Protein AF-A0A4U7D598-F1 (afdb_monomer_lite)

Foldseek 3Di:
DDDPDPPDDDDDDPVVDDDDPDDDPVVDPDDAADQPRWDWDDPDPAEIETEWEDEVVDISDPDDDDDPRHDYHYHYHYPD

Secondary structure (DSSP, 8-state):
-PPS---------GGG----SS--GGG--S----TT--EEEE-SSSEEEEEEEEETTEES-S-----TT-EEEEEEEE--

Radius of gyration: 19.81 Å; chains: 1; bounding box: 41×40×46 Å

Structure (mmCIF, N/CA/C/O backbone):
data_AF-A0A4U7D598-F1
#
_entry.id   AF-A0A4U7D598-F1
#
loop_
_atom_site.group_PDB
_atom_site.id
_atom_site.type_symbol
_atom_site.label_atom_id
_atom_site.label_alt_id
_atom_site.label_comp_id
_atom_site.label_asym_id
_atom_site.label_entity_id
_atom_site.label_seq_id
_atom_site.pdbx_PDB_ins_code
_atom_site.Cartn_x
_atom_site.Cartn_y
_atom_site.Cartn_z
_atom_site.occupancy
_atom_site.B_iso_or_equiv
_atom_site.auth_seq_id
_atom_site.auth_comp_id
_atom_site.auth_asym_id
_atom_site.auth_atom_id
_atom_site.pdbx_PDB_model_num
ATOM 1 N N . PRO A 1 1 ? 10.150 24.224 -22.346 1.00 75.94 1 PRO A N 1
ATOM 2 C CA . PRO A 1 1 ? 10.521 25.118 -21.224 1.00 75.94 1 PRO A CA 1
ATOM 3 C C . PRO A 1 1 ? 10.737 24.295 -19.954 1.00 75.94 1 PRO A C 1
ATOM 5 O O . PRO A 1 1 ? 9.843 23.550 -19.569 1.00 75.94 1 PRO A O 1
ATOM 8 N N . ALA A 1 2 ? 11.925 24.376 -19.359 1.00 81.50 2 ALA A N 1
ATOM 9 C CA . ALA A 1 2 ? 12.156 23.817 -18.032 1.00 81.50 2 ALA A CA 1
ATOM 10 C C . ALA A 1 2 ? 11.695 24.834 -16.978 1.00 81.50 2 ALA A C 1
ATOM 12 O O . ALA A 1 2 ? 11.850 26.041 -17.184 1.00 81.50 2 ALA A O 1
ATOM 13 N N . GLN A 1 3 ? 11.109 24.352 -15.881 1.00 88.19 3 GLN A N 1
ATOM 14 C CA . GLN A 1 3 ? 10.862 25.186 -14.705 1.00 88.19 3 GLN A CA 1
ATOM 15 C C . GLN A 1 3 ? 12.208 25.592 -14.088 1.00 88.19 3 GLN A C 1
ATOM 17 O O . GLN A 1 3 ? 13.189 24.873 -14.259 1.00 88.19 3 GLN A O 1
ATOM 22 N N . ALA A 1 4 ? 12.275 26.779 -13.480 1.00 82.69 4 ALA A N 1
ATOM 23 C CA . ALA A 1 4 ? 13.543 27.447 -13.190 1.00 82.69 4 ALA A CA 1
ATOM 24 C C . ALA A 1 4 ? 14.493 26.641 -12.280 1.00 82.69 4 ALA A C 1
ATOM 26 O O . AL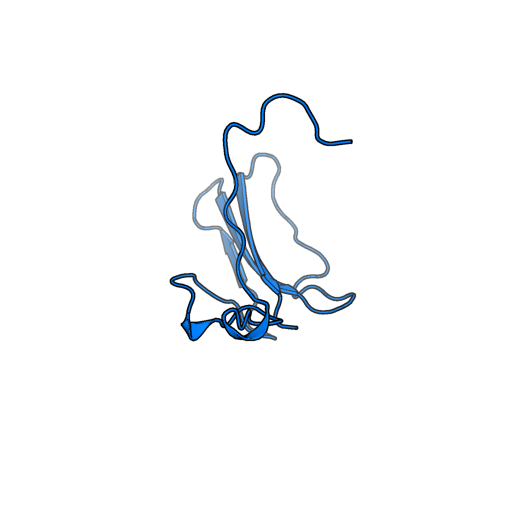A A 1 4 ? 14.052 25.938 -11.375 1.00 82.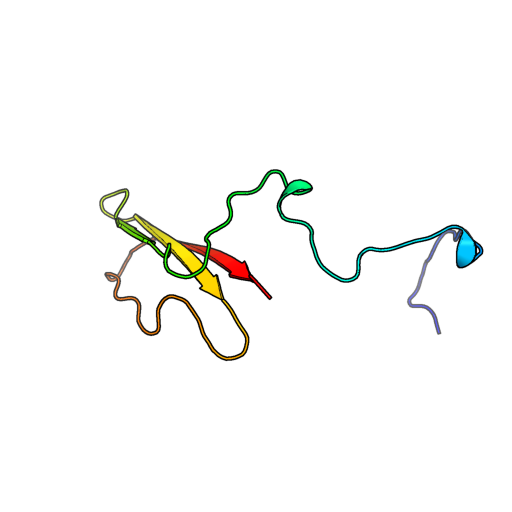69 4 ALA A O 1
ATOM 27 N N . GLU A 1 5 ? 15.791 26.829 -12.547 1.00 87.88 5 GLU A N 1
ATOM 28 C CA . GLU A 1 5 ? 16.965 26.361 -11.787 1.00 87.88 5 GLU A CA 1
ATOM 29 C C . GLU A 1 5 ? 17.249 24.840 -11.703 1.00 87.88 5 GLU A C 1
ATOM 31 O O . GLU A 1 5 ? 17.658 24.352 -10.651 1.00 87.88 5 GLU A O 1
ATOM 36 N N . PRO A 1 6 ? 17.171 24.050 -12.796 1.00 90.81 6 PRO A N 1
ATOM 37 C CA . PRO A 1 6 ? 17.912 22.793 -12.840 1.00 90.81 6 PRO A CA 1
ATOM 38 C C . PRO A 1 6 ? 19.414 23.108 -12.919 1.00 90.81 6 PRO A C 1
ATOM 40 O O . PRO A 1 6 ? 19.886 23.691 -13.895 1.00 90.81 6 PRO A O 1
ATOM 43 N N . HIS A 1 7 ? 20.161 22.755 -11.874 1.00 93.56 7 HIS A N 1
ATOM 44 C CA . HIS A 1 7 ? 21.578 23.112 -11.743 1.00 93.56 7 HIS A CA 1
ATOM 45 C C . HIS A 1 7 ? 22.516 22.280 -12.631 1.00 93.56 7 HIS A C 1
ATOM 47 O O . HIS A 1 7 ? 23.561 22.782 -13.037 1.00 93.56 7 HIS A O 1
ATOM 53 N N . ASP A 1 8 ? 22.156 21.028 -12.926 1.00 95.62 8 ASP A N 1
ATOM 54 C CA 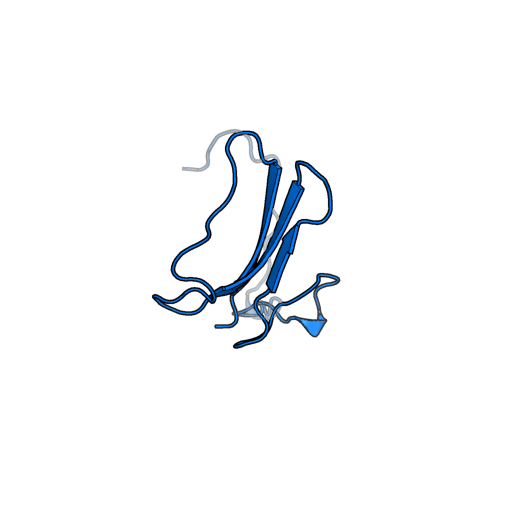. ASP A 1 8 ? 22.930 20.115 -13.774 1.00 95.62 8 ASP A CA 1
ATOM 55 C C . ASP A 1 8 ? 22.042 18.962 -14.289 1.00 95.62 8 ASP A C 1
ATOM 57 O O . ASP A 1 8 ? 20.940 18.739 -13.777 1.00 95.62 8 ASP A O 1
ATOM 61 N N . ALA A 1 9 ? 22.512 18.220 -15.295 1.00 94.56 9 ALA A N 1
ATOM 62 C CA . ALA A 1 9 ? 21.860 17.023 -15.817 1.00 94.56 9 ALA A CA 1
ATOM 63 C C . ALA A 1 9 ? 22.869 16.015 -16.392 1.00 94.56 9 ALA A C 1
ATOM 65 O O . ALA A 1 9 ? 23.864 16.372 -17.016 1.00 94.56 9 ALA A O 1
ATOM 66 N N . SER A 1 10 ? 22.562 14.723 -16.255 1.00 96.25 10 SER A N 1
ATOM 67 C CA . SER A 1 10 ? 23.315 13.628 -16.881 1.00 96.25 10 SER A CA 1
ATOM 68 C C . SER A 1 10 ? 22.499 12.955 -17.981 1.00 96.25 10 SER A C 1
ATOM 70 O O . SER A 1 10 ? 21.280 12.828 -17.876 1.00 96.25 10 SER A O 1
ATOM 72 N N . ILE A 1 11 ? 23.174 12.494 -19.037 1.00 96.62 11 ILE A N 1
ATOM 73 C CA . ILE A 1 11 ? 22.537 11.840 -20.187 1.00 96.62 11 ILE A CA 1
ATOM 74 C C . ILE A 1 11 ? 23.034 10.400 -20.293 1.00 96.62 11 ILE A C 1
ATOM 76 O O . ILE A 1 11 ? 24.235 10.134 -20.321 1.00 96.62 11 ILE A O 1
ATOM 80 N N . CYS A 1 12 ? 22.093 9.465 -20.399 1.00 96.88 12 CYS A N 1
ATOM 81 C CA . CYS A 1 12 ? 22.358 8.040 -20.534 1.00 96.88 12 CYS A CA 1
ATOM 82 C C . CYS A 1 12 ? 21.662 7.471 -21.778 1.00 96.88 12 CYS A C 1
ATOM 84 O O . CYS A 1 12 ? 20.547 7.861 -22.117 1.00 96.88 12 CYS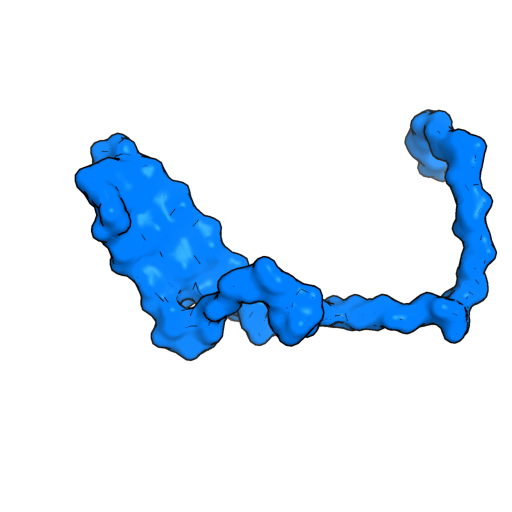 A O 1
ATOM 86 N N . HIS A 1 13 ? 22.311 6.525 -22.463 1.00 98.19 13 HIS A N 1
ATOM 87 C CA . HIS A 1 13 ? 21.687 5.805 -23.573 1.00 98.19 13 HIS A CA 1
ATOM 88 C C . HIS A 1 13 ? 20.629 4.829 -23.045 1.00 98.19 13 HIS A C 1
ATOM 90 O O . HIS A 1 13 ? 20.896 4.101 -22.089 1.00 98.19 13 HIS A O 1
ATOM 96 N N . LYS A 1 14 ? 19.464 4.750 -23.705 1.00 96.69 14 LYS A N 1
ATOM 97 C CA . LYS A 1 14 ? 18.339 3.911 -23.251 1.00 96.69 14 LYS A CA 1
ATOM 98 C C . LYS A 1 14 ? 18.713 2.445 -23.025 1.00 96.69 14 LYS A C 1
ATOM 100 O O . LYS A 1 14 ? 18.203 1.826 -22.112 1.00 96.69 14 LYS A O 1
ATOM 105 N N . SER A 1 15 ? 19.648 1.901 -23.808 1.00 97.75 15 SER A N 1
ATOM 106 C CA . SER A 1 15 ? 20.066 0.494 -23.686 1.00 97.75 15 SER A CA 1
ATOM 107 C C . SER A 1 15 ? 20.810 0.169 -22.388 1.00 97.75 15 SER A C 1
ATOM 109 O O . SER A 1 15 ? 21.130 -0.991 -22.159 1.00 97.75 15 SER A O 1
ATOM 111 N N . LYS A 1 16 ? 21.175 1.180 -21.593 1.00 97.44 16 LYS A N 1
ATOM 112 C CA . LYS A 1 16 ? 21.847 1.011 -20.300 1.00 97.44 16 LYS A CA 1
ATOM 113 C C . LYS A 1 16 ? 20.869 1.042 -19.123 1.00 97.44 16 LYS A C 1
ATOM 115 O O . LYS A 1 16 ? 21.300 0.848 -17.994 1.00 97.44 16 LYS A O 1
ATOM 120 N N . ILE A 1 17 ? 19.591 1.330 -19.372 1.00 96.44 17 ILE A N 1
ATOM 121 C CA . ILE A 1 17 ? 18.555 1.438 -18.346 1.00 96.44 17 ILE A CA 1
ATOM 122 C C . ILE A 1 17 ? 17.471 0.417 -18.680 1.00 96.44 17 ILE A C 1
ATOM 124 O O . ILE A 1 17 ? 16.964 0.395 -19.799 1.00 96.44 17 ILE A O 1
ATOM 128 N N . ASN A 1 18 ? 17.125 -0.421 -17.708 1.00 95.38 18 ASN A N 1
ATOM 129 C CA . ASN A 1 18 ? 16.074 -1.425 -17.832 1.00 95.38 18 ASN A CA 1
ATOM 130 C C . ASN A 1 18 ? 15.129 -1.310 -16.624 1.00 95.38 18 ASN A C 1
ATOM 132 O O . ASN A 1 18 ? 15.356 -1.991 -15.623 1.00 95.38 18 ASN A O 1
ATOM 136 N N . PRO A 1 19 ? 14.149 -0.390 -16.656 1.00 94.38 19 PRO A N 1
ATOM 137 C CA . PRO A 1 19 ? 13.215 -0.214 -15.553 1.00 94.38 19 PRO A CA 1
ATOM 138 C C . PRO A 1 19 ? 12.213 -1.376 -15.520 1.00 94.38 19 PRO A C 1
ATOM 140 O O . PRO A 1 19 ? 11.810 -1.869 -16.574 1.00 94.38 19 PRO A O 1
ATOM 143 N N . LYS A 1 20 ? 11.798 -1.801 -14.322 1.00 93.75 20 LYS A N 1
ATOM 144 C CA . LYS A 1 20 ? 10.642 -2.697 -14.180 1.00 93.75 20 LYS A CA 1
ATOM 145 C C . LYS A 1 20 ? 9.362 -1.918 -14.516 1.00 93.75 20 LYS A C 1
ATOM 147 O O . LYS A 1 20 ? 9.275 -0.723 -14.238 1.00 93.75 20 LYS A O 1
ATOM 152 N N . GLU A 1 21 ? 8.394 -2.587 -15.139 1.00 94.44 21 GLU A N 1
ATOM 153 C CA . GLU A 1 21 ? 7.090 -1.986 -15.475 1.00 94.44 21 GLU A CA 1
ATOM 154 C C . GLU A 1 21 ? 6.143 -1.948 -14.269 1.00 94.44 21 GLU A C 1
ATOM 156 O O . GLU A 1 21 ? 5.314 -1.047 -14.165 1.00 94.44 21 GLU A O 1
ATOM 161 N N . VAL A 1 22 ? 6.307 -2.904 -13.351 1.00 92.81 22 VAL A N 1
ATOM 162 C CA . VAL A 1 22 ? 5.554 -3.045 -12.101 1.00 92.81 22 VAL A CA 1
ATOM 163 C C . VAL A 1 22 ? 6.517 -3.244 -10.935 1.00 92.81 22 VAL A C 1
ATOM 165 O O . VAL A 1 22 ? 7.677 -3.625 -11.129 1.00 92.81 22 VAL A O 1
ATOM 168 N N . TYR A 1 23 ? 6.041 -2.971 -9.724 1.00 90.06 23 TYR A N 1
ATOM 169 C CA . TYR A 1 23 ? 6.786 -3.288 -8.513 1.00 90.06 23 TYR A CA 1
ATOM 170 C C . TYR A 1 23 ? 6.899 -4.799 -8.333 1.00 90.06 23 TYR A C 1
ATOM 172 O O . TYR A 1 23 ? 6.007 -5.554 -8.711 1.00 90.06 23 TYR A O 1
ATOM 180 N N . ASP A 1 24 ? 8.005 -5.217 -7.736 1.00 88.44 24 ASP A N 1
ATOM 181 C CA . ASP A 1 24 ? 8.227 -6.592 -7.327 1.00 88.44 24 ASP A CA 1
ATOM 182 C C . ASP A 1 24 ? 8.098 -6.647 -5.803 1.00 88.44 24 ASP A C 1
ATOM 184 O O . ASP A 1 24 ? 8.898 -5.999 -5.123 1.00 88.44 24 ASP A O 1
ATOM 188 N N . PRO A 1 25 ? 7.093 -7.341 -5.246 1.00 83.56 25 PRO A N 1
ATOM 189 C CA . PRO A 1 25 ? 6.925 -7.439 -3.801 1.00 83.56 25 PRO A CA 1
ATOM 190 C C . PRO A 1 25 ? 8.161 -8.000 -3.091 1.00 83.56 25 PRO A C 1
ATOM 192 O O . PRO A 1 25 ? 8.421 -7.614 -1.958 1.00 83.56 25 PRO A O 1
ATOM 195 N N . GLU A 1 26 ? 8.951 -8.855 -3.754 1.00 86.19 26 GLU A N 1
ATOM 196 C CA . GLU A 1 26 ? 10.181 -9.412 -3.175 1.00 86.19 26 GLU A CA 1
ATOM 197 C C . GLU A 1 26 ? 11.312 -8.372 -3.061 1.00 86.19 26 GLU A C 1
ATOM 199 O O . GLU A 1 26 ? 12.208 -8.531 -2.231 1.00 86.19 26 GLU A O 1
ATOM 204 N N . ASP A 1 27 ? 11.270 -7.293 -3.855 1.00 88.12 27 ASP A N 1
ATOM 205 C CA . ASP A 1 27 ? 12.238 -6.188 -3.778 1.00 88.12 27 ASP A CA 1
ATOM 206 C C . ASP A 1 27 ? 11.902 -5.188 -2.656 1.00 88.12 27 ASP A C 1
ATOM 208 O O . ASP A 1 27 ? 12.724 -4.328 -2.324 1.00 88.12 27 ASP A O 1
ATOM 212 N N . LEU A 1 28 ? 10.681 -5.234 -2.116 1.00 82.94 28 LEU A N 1
ATOM 213 C CA . LEU A 1 28 ? 10.175 -4.259 -1.156 1.00 82.94 28 LEU A CA 1
ATOM 214 C C . LEU A 1 28 ? 10.235 -4.832 0.263 1.00 82.94 28 LEU A C 1
ATOM 216 O O . LEU A 1 28 ? 9.628 -5.854 0.564 1.00 82.94 28 LEU A O 1
ATOM 220 N N . GLU A 1 29 ? 10.895 -4.127 1.183 1.00 86.88 29 GLU A N 1
ATOM 221 C CA . GLU A 1 29 ? 10.843 -4.434 2.623 1.00 86.88 29 GLU A CA 1
ATOM 222 C C . GLU A 1 29 ? 9.540 -3.899 3.252 1.00 86.88 29 GLU A C 1
ATOM 224 O O . GLU A 1 29 ? 9.561 -3.105 4.192 1.00 86.88 29 GLU A O 1
ATOM 229 N N . LEU A 1 30 ? 8.392 -4.281 2.687 1.00 85.75 30 LEU A N 1
ATOM 230 C CA . LEU A 1 30 ? 7.059 -3.848 3.113 1.00 85.75 30 LEU A CA 1
ATOM 231 C C . LEU A 1 30 ? 6.136 -5.057 3.298 1.00 85.75 30 LEU A C 1
ATOM 233 O O . LEU A 1 30 ? 6.250 -6.055 2.585 1.00 85.75 30 LEU A O 1
ATOM 237 N N . SER A 1 31 ? 5.191 -4.960 4.236 1.00 88.12 31 SER A N 1
ATOM 238 C CA . SER A 1 31 ? 4.078 -5.911 4.320 1.00 88.12 31 SER A CA 1
ATOM 239 C C . SER A 1 31 ? 3.213 -5.823 3.058 1.00 88.12 31 SER A C 1
ATOM 241 O O . SER A 1 31 ? 3.041 -4.752 2.468 1.00 88.12 31 SER A O 1
ATOM 243 N N . HIS A 1 32 ? 2.682 -6.964 2.626 1.00 91.12 32 HIS A N 1
ATOM 244 C CA . HIS A 1 32 ? 1.764 -7.053 1.499 1.00 91.12 32 HIS A CA 1
ATOM 245 C C . HIS A 1 32 ? 0.544 -7.869 1.911 1.00 91.12 32 HIS A C 1
ATOM 247 O O . HIS A 1 32 ? 0.678 -8.883 2.591 1.00 91.12 32 HIS A O 1
ATOM 253 N N . THR A 1 33 ? -0.633 -7.433 1.476 1.00 94.31 33 THR A N 1
ATOM 254 C CA . THR A 1 33 ? -1.893 -8.146 1.692 1.00 94.31 33 THR A CA 1
ATOM 255 C C . THR A 1 33 ? -2.324 -8.781 0.379 1.00 94.31 33 THR A C 1
ATOM 257 O O . THR A 1 33 ? -2.558 -8.065 -0.599 1.00 94.31 33 THR A O 1
ATOM 260 N N . ALA A 1 34 ? -2.413 -10.112 0.325 1.00 93.62 34 ALA A N 1
ATOM 261 C CA . ALA A 1 34 ? -2.840 -10.811 -0.883 1.00 93.62 34 ALA A CA 1
ATOM 262 C C . ALA A 1 34 ? -4.370 -10.789 -1.068 1.00 93.62 34 ALA A C 1
ATOM 264 O O . ALA A 1 34 ? -5.139 -10.373 -0.192 1.00 93.62 34 ALA A O 1
ATOM 265 N N . GLU A 1 35 ? -4.828 -11.254 -2.235 1.00 94.50 35 GLU A N 1
ATOM 266 C CA . GLU A 1 35 ? -6.257 -11.423 -2.509 1.00 94.50 35 GLU A CA 1
ATOM 267 C C . GLU A 1 35 ? -6.900 -12.359 -1.477 1.00 94.50 35 GLU A C 1
ATOM 269 O O . GLU A 1 35 ? -6.463 -13.491 -1.278 1.00 94.50 35 GLU A O 1
ATOM 274 N N . GLY A 1 36 ? -7.964 -11.889 -0.825 1.00 93.38 36 GLY A N 1
ATOM 275 C CA . GLY A 1 36 ? -8.687 -12.654 0.194 1.00 93.38 36 GLY A CA 1
ATOM 276 C C . GLY A 1 36 ? -8.063 -12.634 1.593 1.00 93.38 36 GLY A C 1
ATOM 277 O O . GLY A 1 36 ? -8.651 -13.208 2.505 1.00 93.38 36 GLY A O 1
ATOM 278 N N . GLU A 1 37 ? -6.939 -11.940 1.790 1.00 95.75 37 GLU A N 1
ATOM 279 C CA . GLU A 1 37 ? -6.248 -11.829 3.087 1.00 95.75 37 GLU A CA 1
ATOM 280 C C . GLU A 1 37 ? -6.504 -10.491 3.797 1.00 95.75 37 GLU A C 1
ATOM 282 O O . GLU A 1 37 ? -5.756 -10.098 4.683 1.00 95.75 37 GLU A O 1
ATOM 287 N N . SER A 1 38 ? -7.552 -9.760 3.408 1.00 97.12 38 SER A N 1
ATOM 288 C CA . SER A 1 38 ? -7.860 -8.463 4.022 1.00 97.12 38 SER A CA 1
ATOM 289 C C . SER A 1 38 ? -8.317 -8.607 5.475 1.00 97.12 38 SER A C 1
ATOM 291 O O . SER A 1 38 ? -9.155 -9.457 5.789 1.00 97.12 38 SER A O 1
ATOM 293 N N . THR A 1 39 ? -7.809 -7.740 6.346 1.00 97.44 39 THR A N 1
ATOM 294 C CA . THR A 1 39 ? -8.081 -7.718 7.786 1.00 97.44 39 THR A CA 1
ATOM 295 C C . THR A 1 39 ? -8.541 -6.329 8.225 1.00 97.44 39 THR A C 1
ATOM 297 O O . THR A 1 39 ? -8.191 -5.303 7.644 1.00 97.44 39 THR A O 1
ATOM 300 N N . MET A 1 40 ? -9.387 -6.299 9.250 1.00 97.50 40 MET A N 1
ATOM 301 C CA . MET A 1 40 ? -9.821 -5.076 9.917 1.00 97.50 40 MET A CA 1
ATOM 302 C C . MET A 1 40 ? -9.868 -5.373 11.408 1.00 97.50 40 MET A C 1
ATOM 304 O O . MET A 1 40 ? -10.720 -6.140 11.865 1.00 97.50 40 MET A O 1
ATOM 308 N N . GLU A 1 41 ? -8.949 -4.779 12.160 1.00 97.19 41 GLU A N 1
ATOM 309 C CA . GLU A 1 41 ? -8.742 -5.094 13.569 1.00 97.19 41 GLU A CA 1
ATOM 310 C C . GLU A 1 41 ? -8.711 -3.830 14.422 1.00 97.19 41 GLU A C 1
ATOM 312 O O . GLU A 1 41 ? -8.108 -2.819 14.074 1.00 97.19 41 GLU A O 1
ATOM 317 N N . ARG A 1 42 ? -9.367 -3.887 15.583 1.00 97.44 42 ARG A N 1
ATOM 318 C CA . ARG A 1 42 ? -9.247 -2.847 16.605 1.00 97.44 42 ARG A CA 1
ATOM 319 C C . ARG A 1 42 ? -8.078 -3.200 17.520 1.00 97.44 42 ARG A C 1
ATOM 321 O O . ARG A 1 42 ? -8.193 -4.126 18.321 1.00 97.44 42 ARG A O 1
ATOM 328 N N . VAL A 1 43 ? -6.979 -2.461 17.396 1.00 97.19 43 VAL A N 1
ATOM 329 C CA . VAL A 1 43 ? -5.718 -2.736 18.107 1.00 97.19 43 VAL A CA 1
ATOM 330 C C . VAL A 1 43 ? -5.612 -2.008 19.455 1.00 97.19 43 VAL A C 1
ATOM 332 O O . VAL A 1 43 ? -4.901 -2.471 20.347 1.00 97.19 43 VAL A O 1
ATOM 335 N N . SER A 1 44 ? -6.357 -0.913 19.650 1.00 95.88 44 SER A N 1
ATOM 336 C CA . SER A 1 44 ? -6.530 -0.223 20.943 1.00 95.88 44 SER A CA 1
ATOM 337 C C . SER A 1 44 ? -7.975 0.260 21.130 1.00 95.88 44 SER A C 1
ATOM 339 O O . SER A 1 44 ? -8.839 -0.000 20.298 1.00 95.88 44 SER A O 1
ATOM 341 N N . GLU A 1 45 ? -8.270 0.950 22.237 1.00 95.38 45 GLU A N 1
ATOM 342 C CA . GLU A 1 45 ? -9.606 1.511 22.498 1.00 95.38 45 GLU A CA 1
ATOM 343 C C . GLU A 1 45 ? -10.078 2.449 21.375 1.00 95.38 45 GLU A C 1
ATOM 345 O O . GLU A 1 45 ? -11.249 2.414 21.010 1.00 95.38 45 GLU A O 1
ATOM 350 N N . ASP A 1 46 ? -9.153 3.197 20.781 1.00 96.75 46 ASP A N 1
ATOM 351 C CA . ASP A 1 46 ? -9.361 4.291 19.833 1.00 96.75 46 ASP A CA 1
ATOM 352 C C . ASP A 1 46 ? -8.623 4.105 18.494 1.00 96.75 46 ASP A C 1
ATOM 354 O O . ASP A 1 46 ? -8.594 5.032 17.694 1.00 96.75 46 ASP A O 1
ATOM 358 N N . ARG A 1 47 ? -8.023 2.936 18.221 1.00 97.94 47 ARG A N 1
ATOM 359 C CA . ARG A 1 47 ? -7.258 2.682 16.986 1.00 97.94 47 ARG A CA 1
ATOM 360 C C . ARG A 1 47 ? -7.733 1.439 16.252 1.00 97.94 47 ARG A C 1
ATOM 362 O O . ARG A 1 47 ? -7.845 0.356 16.837 1.00 97.94 47 ARG A O 1
ATOM 369 N N . VAL A 1 48 ? -7.955 1.595 14.950 1.00 98.50 48 VAL A N 1
ATOM 370 C CA . VAL A 1 48 ? -8.330 0.525 14.021 1.00 98.50 48 VAL A CA 1
ATOM 371 C C . VAL A 1 48 ? -7.303 0.450 12.896 1.00 98.50 48 VAL A C 1
ATOM 373 O O . VAL A 1 48 ? -7.011 1.455 12.251 1.00 98.50 48 VAL A O 1
ATOM 376 N N . GLU A 1 49 ? -6.785 -0.746 12.650 1.00 98.12 49 GLU A N 1
ATOM 377 C CA . GLU A 1 49 ? -5.864 -1.042 11.554 1.00 98.12 49 GLU A CA 1
ATOM 378 C C . GLU A 1 49 ? -6.592 -1.868 10.492 1.00 98.12 49 GLU A C 1
ATOM 380 O O . GLU A 1 49 ? -7.325 -2.812 10.801 1.00 98.12 49 GLU A O 1
ATOM 385 N N . ILE A 1 50 ? -6.441 -1.460 9.233 1.00 98.00 50 ILE A N 1
ATOM 386 C CA . ILE A 1 50 ? -7.081 -2.092 8.081 1.00 98.00 50 ILE A CA 1
ATOM 387 C C . ILE A 1 50 ? -6.003 -2.427 7.061 1.00 98.00 50 ILE A C 1
ATOM 389 O O . ILE A 1 50 ? -5.407 -1.527 6.469 1.00 98.00 50 ILE A O 1
ATOM 393 N N . GLU A 1 51 ? -5.806 -3.712 6.801 1.00 97.69 51 GLU A N 1
ATOM 394 C CA . GLU A 1 51 ? -4.948 -4.192 5.723 1.00 97.69 51 GLU A CA 1
ATOM 395 C C . GLU A 1 51 ? -5.830 -4.769 4.615 1.00 97.69 51 GLU A C 1
ATOM 397 O O . GLU A 1 51 ? -6.684 -5.623 4.858 1.00 97.69 51 GLU A O 1
ATOM 402 N N . MET A 1 52 ? -5.673 -4.308 3.376 1.00 97.44 52 MET A N 1
ATOM 403 C CA . MET A 1 52 ? -6.458 -4.840 2.263 1.00 97.44 52 MET A CA 1
ATOM 404 C C . MET A 1 52 ? -5.725 -4.807 0.932 1.00 97.44 52 MET A C 1
ATOM 406 O O . MET A 1 52 ? -4.817 -4.012 0.702 1.00 97.44 52 MET A O 1
ATOM 410 N N . TYR A 1 53 ? -6.179 -5.649 0.011 1.00 97.00 53 TYR A N 1
ATOM 411 C CA . TYR A 1 53 ? -5.737 -5.602 -1.375 1.00 97.00 53 TYR A CA 1
ATOM 412 C C . TYR A 1 53 ? -6.647 -4.695 -2.219 1.00 97.00 53 TYR A C 1
ATOM 414 O O . TYR A 1 53 ? -7.785 -4.378 -1.854 1.00 97.00 53 TYR A O 1
ATOM 422 N N . SER A 1 54 ? -6.146 -4.302 -3.385 1.00 97.12 54 SER A N 1
ATOM 423 C CA . SER A 1 54 ? -6.913 -3.643 -4.438 1.00 97.12 54 SER A CA 1
ATOM 424 C C . SER A 1 54 ? -6.569 -4.234 -5.799 1.00 97.12 54 SER A C 1
ATOM 426 O O . SER A 1 54 ? -5.421 -4.592 -6.058 1.00 97.12 54 SER A O 1
ATOM 428 N N . THR A 1 55 ? -7.578 -4.312 -6.657 1.00 96.00 55 THR A N 1
ATOM 429 C CA . THR A 1 55 ? -7.463 -4.624 -8.084 1.00 96.00 55 THR A CA 1
ATOM 430 C C . THR A 1 55 ? -8.272 -3.600 -8.870 1.00 96.00 55 THR A C 1
ATOM 432 O O . THR A 1 55 ? -8.966 -2.742 -8.303 1.00 96.00 55 THR A O 1
ATOM 435 N N . ARG A 1 56 ? -8.213 -3.638 -10.200 1.00 96.44 56 ARG A N 1
ATOM 436 C CA . ARG A 1 56 ? -9.015 -2.742 -11.031 1.00 96.44 56 ARG A CA 1
ATOM 437 C C . ARG A 1 56 ? -10.501 -2.806 -10.648 1.00 96.44 56 ARG A C 1
ATOM 439 O O . ARG A 1 56 ? -11.184 -3.799 -10.873 1.00 96.44 56 ARG A O 1
ATOM 446 N N . ASN A 1 57 ? -11.024 -1.665 -10.193 1.00 94.62 57 ASN A N 1
ATOM 447 C CA . ASN A 1 57 ? -12.416 -1.457 -9.773 1.00 94.62 57 ASN A CA 1
ATOM 448 C C . ASN A 1 57 ? -12.857 -2.238 -8.519 1.00 94.62 57 ASN A C 1
ATOM 450 O O . ASN A 1 57 ? -14.062 -2.317 -8.267 1.00 94.62 57 ASN A O 1
ATOM 454 N N . HIS A 1 58 ? -11.936 -2.805 -7.737 1.00 95.50 58 HIS A N 1
ATOM 455 C CA . HIS A 1 58 ? -12.286 -3.582 -6.551 1.00 95.50 58 HIS A CA 1
ATOM 456 C C . HIS A 1 58 ? -11.296 -3.356 -5.402 1.00 95.50 58 HIS A C 1
ATOM 458 O O . HIS A 1 58 ? -10.089 -3.263 -5.607 1.00 95.50 58 HIS A O 1
ATOM 464 N N . TYR A 1 59 ? -11.829 -3.290 -4.185 1.00 96.56 59 TYR A N 1
ATOM 465 C CA . TYR A 1 59 ? -11.069 -3.282 -2.936 1.00 96.56 59 TYR A CA 1
ATOM 466 C C . TYR A 1 59 ? -11.493 -4.487 -2.102 1.00 96.56 59 TYR A C 1
ATOM 468 O O . TYR A 1 59 ? -12.654 -4.897 -2.182 1.00 96.56 59 TYR A O 1
ATOM 476 N N . GLY A 1 60 ? -10.584 -5.003 -1.270 1.00 95.06 60 GLY A N 1
ATOM 477 C CA . GLY A 1 60 ? -10.865 -6.132 -0.378 1.00 95.06 60 GLY A CA 1
ATOM 478 C C . GLY A 1 60 ? -12.047 -5.896 0.571 1.00 95.06 60 GLY A C 1
ATOM 479 O O . GLY A 1 60 ? -12.781 -6.833 0.879 1.00 95.06 60 GLY A O 1
ATOM 480 N N . PHE A 1 61 ? -12.300 -4.638 0.953 1.00 96.69 61 PHE A N 1
ATOM 481 C CA . PHE A 1 61 ? -13.516 -4.220 1.649 1.00 96.69 61 PHE A CA 1
ATOM 482 C C . PHE A 1 61 ? -14.329 -3.236 0.804 1.00 96.69 61 PHE A C 1
ATOM 484 O O . PHE A 1 61 ? -13.800 -2.261 0.272 1.00 96.69 61 PHE A O 1
ATOM 491 N N . GLN A 1 62 ? -15.642 -3.462 0.715 1.00 94.19 62 GLN A N 1
ATOM 492 C CA . GLN A 1 62 ? -16.574 -2.507 0.099 1.00 94.19 62 GLN A CA 1
ATOM 493 C C . GLN A 1 62 ? -17.111 -1.480 1.100 1.00 94.19 62 GLN A C 1
ATOM 495 O O . GLN A 1 62 ? -17.488 -0.376 0.715 1.00 94.19 62 GLN A O 1
ATOM 500 N N . GLU A 1 63 ? -17.144 -1.847 2.378 1.00 95.25 63 GLU A N 1
ATOM 501 C CA . GLU A 1 63 ? -17.600 -1.013 3.481 1.00 95.25 63 GLU A CA 1
ATOM 502 C C . GLU A 1 63 ? -16.752 -1.332 4.715 1.00 95.25 63 GLU A C 1
ATOM 504 O O . GLU A 1 63 ? -16.451 -2.495 4.984 1.00 95.25 63 GLU A O 1
ATOM 509 N N . MET A 1 64 ? -16.362 -0.292 5.449 1.00 95.75 64 MET A N 1
ATOM 510 C CA . MET A 1 64 ? -15.612 -0.379 6.701 1.00 95.75 64 MET A CA 1
ATOM 511 C C . MET A 1 64 ? -16.338 0.500 7.715 1.0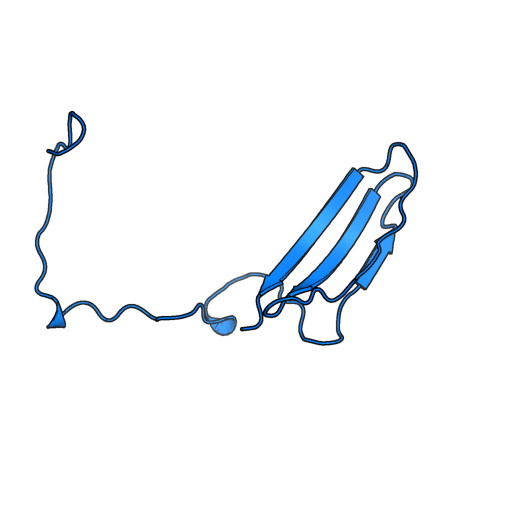0 95.75 64 MET A C 1
ATOM 513 O O . MET A 1 64 ? -16.577 1.679 7.451 1.00 95.75 64 MET A O 1
ATOM 517 N N . VAL A 1 65 ? -16.719 -0.070 8.857 1.00 96.19 65 VAL A N 1
ATOM 518 C CA . VAL A 1 65 ? -17.492 0.634 9.889 1.00 96.19 65 VAL A CA 1
ATOM 519 C C . VAL A 1 65 ? -16.614 0.851 11.117 1.00 96.19 65 VAL A C 1
ATOM 521 O O . VAL A 1 65 ? -16.151 -0.108 11.729 1.00 96.19 65 VAL A O 1
ATOM 524 N N . VAL A 1 66 ? -16.408 2.116 11.478 1.00 96.69 66 VAL A N 1
ATOM 525 C CA . VAL A 1 66 ? -15.598 2.561 12.624 1.00 96.69 66 VAL A CA 1
ATOM 526 C C . VAL A 1 66 ? -16.441 3.402 13.587 1.00 96.69 66 VAL A C 1
ATOM 528 O O . VAL A 1 66 ? -17.614 3.679 13.319 1.00 96.69 66 VAL A O 1
ATOM 531 N N . GLN A 1 67 ? -15.870 3.781 14.726 1.00 97.62 67 GLN A N 1
ATOM 532 C CA . GLN A 1 67 ? -16.505 4.619 15.740 1.00 97.62 67 GLN A CA 1
ATOM 533 C C . GLN A 1 67 ? -16.029 6.073 15.619 1.00 97.62 67 GLN A C 1
ATOM 535 O O . GLN A 1 67 ? -14.930 6.358 15.146 1.00 97.62 67 GLN A O 1
ATOM 540 N N . GLU A 1 68 ? -16.881 7.018 16.026 1.00 97.31 68 GLU A N 1
ATOM 541 C CA . GLU A 1 68 ? -16.492 8.428 16.100 1.00 97.31 68 GLU A CA 1
ATOM 542 C C . GLU A 1 68 ? -15.315 8.589 17.069 1.00 97.31 68 GLU A C 1
ATOM 544 O O . GLU A 1 68 ? -15.394 8.161 18.219 1.00 97.31 68 GLU A O 1
ATOM 549 N N . GLY A 1 69 ? -14.242 9.227 16.600 1.00 97.12 69 GLY A N 1
ATOM 550 C CA . GLY A 1 69 ? -13.024 9.440 17.380 1.00 97.12 69 GLY A CA 1
ATOM 551 C C . GLY A 1 69 ? -11.914 8.416 17.139 1.00 97.12 69 GLY A C 1
ATOM 552 O O . GLY A 1 69 ? -10.824 8.637 17.652 1.00 97.12 69 GLY A O 1
ATOM 553 N N . ASP A 1 70 ? -12.148 7.366 16.342 1.00 98.25 70 ASP A N 1
ATOM 554 C CA . ASP A 1 70 ? -11.099 6.399 16.001 1.00 98.25 70 ASP A CA 1
ATOM 555 C C . ASP A 1 70 ? -9.975 7.024 15.151 1.00 98.25 70 ASP A C 1
ATOM 557 O O . ASP A 1 70 ? -10.227 7.701 14.148 1.00 98.25 70 ASP A O 1
ATOM 561 N N . GLU A 1 71 ? -8.725 6.716 15.498 1.00 98.25 71 GLU A N 1
ATOM 562 C CA . GLU A 1 71 ? -7.585 6.772 14.588 1.00 98.25 71 GLU A CA 1
ATOM 563 C C . GLU A 1 71 ? -7.618 5.532 13.686 1.00 98.25 71 GLU A C 1
ATOM 565 O O . GLU A 1 71 ? -7.563 4.393 14.156 1.00 98.25 71 GLU A O 1
ATOM 570 N N . VAL A 1 72 ? -7.721 5.751 12.376 1.00 98.00 72 VAL A N 1
ATOM 571 C CA . VAL A 1 72 ? -7.781 4.669 11.390 1.00 98.00 72 VAL A CA 1
ATOM 572 C C . VAL A 1 72 ? -6.508 4.675 10.557 1.00 98.00 72 VAL A C 1
ATOM 574 O O . VAL A 1 72 ? -6.239 5.639 9.838 1.00 98.00 72 VAL A O 1
ATOM 577 N N . GLU A 1 73 ? -5.751 3.584 10.627 1.00 97.94 73 GLU A N 1
ATOM 578 C CA . GLU A 1 73 ? -4.583 3.346 9.783 1.00 97.94 73 GLU A CA 1
ATOM 579 C C . GLU A 1 73 ? -4.938 2.314 8.709 1.00 97.94 73 GLU A C 1
ATOM 581 O O . GLU A 1 73 ? -5.507 1.263 9.000 1.00 97.94 73 GLU A O 1
ATOM 586 N N . MET A 1 74 ? -4.641 2.634 7.449 1.00 96.62 74 MET A N 1
ATOM 587 C CA . MET A 1 74 ? -4.990 1.786 6.312 1.00 96.62 74 MET A CA 1
ATOM 588 C C . MET A 1 74 ? -3.753 1.468 5.482 1.00 96.62 74 MET A C 1
ATOM 590 O O . MET A 1 74 ? -3.115 2.374 4.939 1.00 96.62 74 MET A O 1
ATOM 594 N N . GLN A 1 75 ? -3.478 0.180 5.312 1.00 96.19 75 GLN A N 1
ATOM 595 C CA . GLN A 1 75 ? -2.498 -0.331 4.371 1.00 96.19 75 GLN A CA 1
ATOM 596 C C . G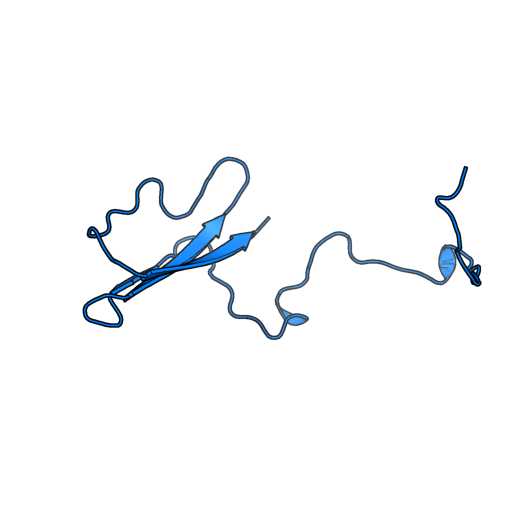LN A 1 75 ? -3.217 -0.980 3.189 1.00 96.19 75 GLN A C 1
ATOM 598 O O . GLN A 1 75 ? -4.025 -1.892 3.352 1.00 96.19 75 GLN A O 1
ATOM 603 N N . VAL A 1 76 ? -2.918 -0.500 1.979 1.00 96.06 76 VAL A N 1
ATOM 604 C CA . VAL A 1 76 ? -3.523 -1.019 0.749 1.00 96.06 76 VAL A CA 1
ATOM 605 C C . VAL A 1 76 ? -2.443 -1.513 -0.199 1.00 96.06 76 VAL A C 1
ATOM 607 O O . VAL A 1 76 ? -1.574 -0.745 -0.611 1.00 96.06 76 VAL A O 1
ATOM 610 N N . THR A 1 77 ? -2.519 -2.783 -0.585 1.00 95.81 77 THR A N 1
ATOM 611 C CA . THR A 1 77 ? -1.635 -3.382 -1.589 1.00 95.81 77 THR A CA 1
ATOM 612 C C . THR A 1 77 ? -2.352 -3.445 -2.935 1.00 95.81 77 THR A C 1
ATOM 614 O O . THR A 1 77 ? -3.398 -4.076 -3.058 1.00 95.81 77 THR A O 1
ATOM 617 N N . ASN A 1 78 ? -1.810 -2.800 -3.972 1.00 95.12 78 ASN A N 1
ATOM 618 C CA . ASN A 1 78 ? -2.227 -3.111 -5.342 1.00 95.12 78 ASN A CA 1
ATOM 619 C C . ASN A 1 78 ? -1.569 -4.429 -5.765 1.00 95.12 78 ASN A C 1
ATOM 621 O O . ASN A 1 78 ? -0.343 -4.526 -5.728 1.00 95.12 78 ASN A O 1
ATOM 625 N N . ILE A 1 79 ? -2.382 -5.414 -6.139 1.00 92.94 79 ILE A N 1
ATOM 626 C CA . ILE A 1 79 ? -1.922 -6.752 -6.537 1.00 92.94 79 ILE A CA 1
ATOM 627 C C . ILE A 1 79 ? -1.977 -6.978 -8.062 1.00 92.94 79 ILE A C 1
ATOM 629 O O . ILE A 1 79 ? -1.734 -8.095 -8.514 1.00 92.94 79 ILE A O 1
ATOM 633 N N . GLU A 1 80 ? -2.287 -5.932 -8.843 1.00 86.25 80 GLU A N 1
ATOM 634 C CA . GLU A 1 80 ? -2.238 -5.900 -10.318 1.00 86.25 80 GLU A CA 1
ATOM 635 C C . GLU A 1 80 ? -1.133 -4.990 -10.872 1.00 86.25 80 GLU A C 1
ATOM 637 O O . GLU A 1 80 ? -0.959 -3.852 -10.363 1.00 86.25 80 GLU A O 1
#

pLDDT: mean 94.08, std 4.65, range [75.94, 98.5]

Sequence (80 aa):
PAQAEPHDASICHKSKINPKEVYDPEDLELSHTAEGESTMERVSEDRVEIEMYSTRNHYGFQEMVVQEGDEVEMQVTNIE